Protein AF-A0A2W1N1J5-F1 (afdb_monomer_lite)

Radius of gyration: 17.48 Å; chains: 1; bounding box: 49×26×47 Å

Structure (mmCIF, N/CA/C/O backbone):
data_AF-A0A2W1N1J5-F1
#
_entry.id   AF-A0A2W1N1J5-F1
#
loop_
_atom_site.group_PDB
_atom_site.id
_atom_site.type_symbol
_atom_site.label_atom_id
_atom_site.label_alt_id
_atom_site.label_comp_id
_atom_site.label_asym_id
_atom_site.label_entity_id
_atom_site.label_seq_id
_atom_site.pdbx_PDB_ins_code
_atom_site.Cartn_x
_atom_site.Cartn_y
_atom_site.Cartn_z
_atom_site.occupancy
_atom_site.B_iso_or_equiv
_atom_site.auth_seq_id
_atom_site.auth_comp_id
_atom_site.auth_asym_id
_atom_site.auth_atom_id
_atom_site.pdbx_PDB_model_num
ATOM 1 N N . LEU A 1 1 ? 28.372 9.126 -12.552 1.00 42.91 1 LEU A N 1
ATOM 2 C CA . LEU A 1 1 ? 27.057 9.795 -12.447 1.00 42.91 1 LEU A CA 1
ATOM 3 C C . LEU A 1 1 ? 25.993 8.897 -13.063 1.00 42.91 1 LEU A C 1
ATOM 5 O O . LEU A 1 1 ? 25.329 9.264 -14.012 1.00 42.91 1 LEU A O 1
ATOM 9 N N . TYR A 1 2 ? 25.871 7.687 -12.534 1.00 55.41 2 TYR A N 1
ATOM 10 C CA . TYR A 1 2 ? 24.599 6.982 -12.605 1.00 55.41 2 TYR A CA 1
ATOM 11 C C . TYR A 1 2 ? 23.771 7.528 -11.424 1.00 55.41 2 TYR A C 1
ATOM 13 O O . TYR A 1 2 ? 24.348 8.119 -10.500 1.00 55.41 2 TYR A O 1
ATOM 21 N N . ASN A 1 3 ? 22.491 7.186 -11.339 1.00 63.94 3 ASN A N 1
ATOM 22 C CA . ASN A 1 3 ? 21.947 6.718 -10.057 1.00 63.94 3 ASN A CA 1
ATOM 23 C C . ASN A 1 3 ? 21.120 7.648 -9.143 1.00 63.94 3 ASN A C 1
ATOM 25 O O . ASN A 1 3 ? 20.793 7.184 -8.058 1.00 63.94 3 ASN A O 1
ATOM 29 N N . GLU A 1 4 ? 20.727 8.880 -9.487 1.00 72.38 4 GLU A N 1
ATOM 30 C CA . GLU A 1 4 ? 19.762 9.634 -8.637 1.00 72.38 4 GLU A CA 1
ATOM 31 C C . GLU A 1 4 ? 18.465 9.986 -9.370 1.00 72.38 4 GLU A C 1
ATOM 33 O O . GLU A 1 4 ? 17.373 9.827 -8.828 1.00 72.38 4 GLU A O 1
ATOM 38 N N . GLU A 1 5 ? 18.539 10.405 -10.632 1.00 77.94 5 GLU A N 1
ATOM 39 C CA . GLU A 1 5 ? 17.344 10.594 -11.464 1.00 77.94 5 GLU A CA 1
ATOM 40 C C . GLU A 1 5 ? 16.701 9.269 -11.865 1.00 77.9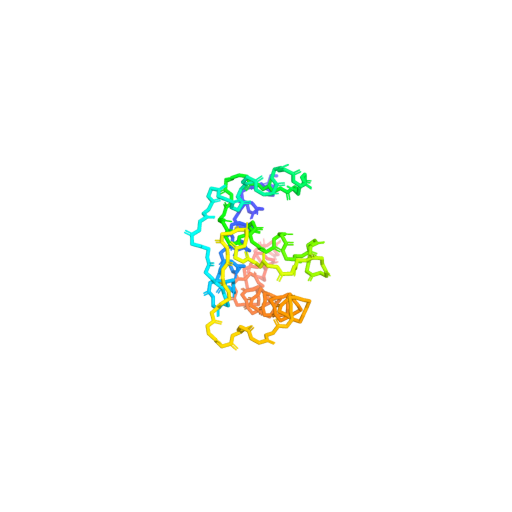4 5 GLU A C 1
ATOM 42 O O . GLU A 1 5 ? 15.487 9.118 -11.735 1.00 77.94 5 GLU A O 1
ATOM 47 N N . GLU A 1 6 ? 17.508 8.282 -12.252 1.00 77.44 6 GLU A N 1
ATOM 48 C CA . GLU A 1 6 ? 17.040 6.930 -12.575 1.00 77.44 6 GLU A CA 1
ATOM 49 C C . GLU A 1 6 ? 16.441 6.248 -11.349 1.00 77.44 6 GLU A C 1
ATOM 51 O O . GLU A 1 6 ? 15.341 5.701 -11.428 1.00 77.44 6 GLU A O 1
ATOM 56 N N . LYS A 1 7 ? 17.095 6.367 -10.182 1.00 81.62 7 LYS A N 1
ATOM 57 C CA . LYS A 1 7 ? 16.513 5.916 -8.914 1.00 81.62 7 LYS A CA 1
ATOM 58 C C . LYS A 1 7 ? 15.163 6.580 -8.691 1.00 81.62 7 LYS A C 1
ATOM 60 O O . LYS A 1 7 ? 14.177 5.875 -8.510 1.00 81.62 7 LYS A O 1
ATOM 65 N N . ARG A 1 8 ? 15.079 7.915 -8.738 1.00 85.31 8 ARG A N 1
ATOM 66 C CA . ARG A 1 8 ? 13.808 8.641 -8.551 1.00 85.31 8 ARG A CA 1
ATOM 67 C C . ARG A 1 8 ? 12.736 8.215 -9.557 1.00 85.31 8 ARG A C 1
ATOM 69 O O . ARG A 1 8 ? 11.563 8.146 -9.198 1.00 85.31 8 ARG A O 1
ATOM 76 N N . ALA A 1 9 ? 13.105 7.914 -10.800 1.00 87.19 9 ALA A N 1
ATOM 77 C CA . ALA A 1 9 ? 12.182 7.394 -11.804 1.00 87.19 9 ALA A CA 1
ATOM 78 C C . ALA A 1 9 ? 11.664 5.992 -11.439 1.00 87.19 9 ALA A C 1
ATOM 80 O O . ALA A 1 9 ? 10.459 5.751 -11.523 1.00 87.19 9 ALA A O 1
ATOM 81 N N . VAL A 1 10 ? 12.542 5.098 -10.974 1.00 87.50 10 VAL A N 1
ATOM 82 C CA . VAL A 1 10 ? 12.164 3.766 -10.478 1.00 87.50 10 VAL A CA 1
ATOM 83 C C . VAL A 1 10 ? 11.252 3.879 -9.255 1.00 87.50 10 VAL A C 1
ATOM 85 O O . VAL A 1 10 ? 10.194 3.257 -9.240 1.00 87.50 10 VAL A O 1
ATOM 88 N N . TRP A 1 11 ? 11.597 4.722 -8.278 1.00 89.12 11 TRP A N 1
ATOM 89 C CA . TRP A 1 11 ? 10.778 4.961 -7.084 1.00 89.12 11 TRP A CA 1
ATOM 90 C C . TRP A 1 11 ? 9.371 5.450 -7.436 1.00 89.12 11 TRP A C 1
ATOM 92 O O . TRP A 1 11 ? 8.397 4.851 -6.988 1.00 89.12 11 TRP A O 1
ATOM 102 N N . ARG A 1 12 ? 9.248 6.470 -8.299 1.00 90.69 12 ARG A N 1
ATOM 103 C CA . ARG A 1 12 ? 7.938 6.973 -8.754 1.00 90.69 12 ARG A CA 1
ATOM 104 C C . ARG A 1 12 ? 7.116 5.899 -9.459 1.00 90.69 12 ARG A C 1
ATOM 106 O O . ARG A 1 12 ? 5.908 5.813 -9.284 1.00 90.69 12 ARG A O 1
ATOM 113 N N . ARG A 1 13 ? 7.770 5.061 -10.260 1.00 92.00 13 ARG A N 1
ATOM 114 C CA . ARG A 1 13 ? 7.117 3.963 -10.973 1.00 92.00 13 ARG A CA 1
ATOM 115 C C . ARG A 1 13 ? 6.607 2.881 -10.023 1.00 92.00 13 ARG A C 1
ATOM 117 O O . ARG A 1 13 ? 5.497 2.400 -10.219 1.00 92.00 13 ARG A O 1
ATOM 124 N N . LEU A 1 14 ? 7.387 2.514 -9.008 1.00 93.31 14 LEU A N 1
ATOM 125 C CA . LEU A 1 14 ? 6.946 1.582 -7.968 1.00 93.31 14 LEU A CA 1
ATOM 126 C C . LEU A 1 14 ? 5.775 2.157 -7.168 1.00 93.31 14 LEU A C 1
ATOM 128 O O . LEU A 1 14 ? 4.820 1.441 -6.897 1.00 93.31 14 LEU A O 1
ATOM 132 N N . GLU A 1 15 ? 5.812 3.450 -6.854 1.00 95.12 15 GLU A N 1
ATOM 133 C CA . GLU A 1 15 ? 4.687 4.132 -6.217 1.00 95.12 15 GLU A CA 1
ATOM 134 C C . GLU A 1 15 ? 3.413 4.046 -7.066 1.00 95.12 15 GLU A C 1
ATOM 136 O O . GLU A 1 15 ? 2.385 3.613 -6.558 1.00 95.12 15 GLU A O 1
ATOM 141 N N . ILE A 1 16 ? 3.478 4.356 -8.366 1.00 95.69 16 ILE A N 1
ATOM 142 C CA . ILE A 1 16 ? 2.317 4.255 -9.270 1.00 95.69 16 ILE A CA 1
ATOM 143 C C . ILE A 1 16 ? 1.740 2.832 -9.286 1.00 95.69 16 ILE A C 1
ATOM 145 O O . ILE A 1 16 ? 0.524 2.663 -9.209 1.00 95.69 16 ILE A O 1
ATOM 149 N N . LEU A 1 17 ? 2.599 1.811 -9.361 1.00 96.25 17 LEU A N 1
ATOM 150 C CA . LEU A 1 17 ? 2.160 0.413 -9.347 1.00 96.25 17 LEU A CA 1
ATOM 151 C C . LEU A 1 17 ? 1.489 0.040 -8.021 1.00 96.25 17 LEU A C 1
ATOM 153 O O . LEU A 1 17 ? 0.449 -0.613 -8.028 1.00 96.25 17 LEU A O 1
ATOM 157 N N . LEU A 1 18 ? 2.049 0.468 -6.888 1.00 97.00 18 LEU A N 1
ATOM 158 C CA . LEU A 1 18 ? 1.448 0.209 -5.582 1.00 97.00 18 LEU A CA 1
ATOM 159 C C . LEU A 1 18 ? 0.090 0.904 -5.459 1.00 97.00 18 LEU A C 1
ATOM 161 O O . LEU A 1 18 ? -0.878 0.277 -5.037 1.00 97.00 18 LEU A O 1
ATOM 165 N N . VAL A 1 19 ? -0.001 2.171 -5.872 1.00 97.56 19 VAL A N 1
ATOM 166 C CA . VAL A 1 19 ? -1.262 2.924 -5.889 1.00 97.56 19 VAL A CA 1
ATOM 167 C C . VAL A 1 19 ? -2.310 2.190 -6.721 1.00 97.56 19 VAL A C 1
ATOM 169 O O . VAL A 1 19 ? -3.428 2.028 -6.248 1.00 97.56 19 VAL A O 1
ATOM 172 N N . GLN A 1 20 ? -1.948 1.677 -7.900 1.00 97.31 20 GLN A N 1
ATOM 173 C CA . GLN A 1 20 ? -2.856 0.906 -8.754 1.00 97.31 20 GLN A CA 1
ATOM 174 C C . GLN A 1 20 ? -3.405 -0.352 -8.059 1.00 97.31 20 GLN A C 1
ATOM 176 O O . GLN A 1 20 ? -4.594 -0.643 -8.165 1.00 97.31 20 GLN A O 1
ATOM 181 N N . VAL A 1 21 ? -2.562 -1.103 -7.345 1.00 97.69 21 VAL A N 1
ATOM 182 C CA . VAL A 1 21 ? -3.010 -2.293 -6.597 1.00 97.69 21 VAL A CA 1
ATOM 183 C C . VAL A 1 21 ? -3.931 -1.899 -5.446 1.00 97.69 21 VAL A C 1
ATOM 185 O O . VAL A 1 21 ? -4.934 -2.561 -5.185 1.00 97.69 21 VAL A O 1
ATOM 188 N N . MET A 1 22 ? -3.592 -0.820 -4.744 1.00 97.88 22 MET A N 1
ATOM 189 C CA . MET A 1 22 ? -4.331 -0.362 -3.573 1.00 97.88 22 MET A CA 1
ATOM 190 C C . MET A 1 22 ? -5.712 0.188 -3.940 1.00 97.88 22 MET A C 1
ATOM 192 O O . MET A 1 22 ? -6.693 -0.174 -3.291 1.00 97.88 22 MET A O 1
ATOM 196 N N . THR A 1 23 ? -5.813 0.996 -4.999 1.00 97.50 23 THR A N 1
ATOM 197 C CA . THR A 1 23 ? -7.091 1.555 -5.479 1.00 97.50 23 THR A CA 1
ATOM 198 C C . THR A 1 23 ? -8.053 0.477 -5.968 1.00 97.50 23 THR A C 1
ATOM 200 O O . THR A 1 23 ? -9.263 0.656 -5.890 1.00 97.50 23 THR A O 1
ATOM 203 N N . ALA A 1 24 ? -7.540 -0.668 -6.425 1.00 96.88 24 ALA A N 1
ATOM 204 C CA . ALA A 1 24 ? -8.354 -1.815 -6.818 1.00 96.88 24 ALA A CA 1
ATOM 205 C C . ALA A 1 24 ? -8.919 -2.615 -5.628 1.00 96.88 24 ALA A C 1
ATOM 207 O O . ALA A 1 24 ? -9.677 -3.559 -5.845 1.00 96.88 24 ALA A O 1
ATOM 208 N N . LYS A 1 25 ? -8.541 -2.291 -4.381 1.00 96.56 25 LYS A N 1
ATOM 209 C CA . LYS A 1 25 ? -8.918 -3.067 -3.182 1.00 96.56 25 LYS A CA 1
ATOM 210 C C . LYS A 1 25 ? -9.576 -2.250 -2.085 1.00 96.56 25 LYS A C 1
ATOM 212 O O . LYS A 1 25 ? -10.387 -2.776 -1.319 1.00 96.56 25 LYS A O 1
ATOM 217 N N . LEU A 1 26 ? -9.208 -0.982 -1.974 1.00 96.81 26 LEU A N 1
ATOM 218 C CA . LEU A 1 26 ? -9.706 -0.098 -0.938 1.00 96.81 26 LEU A CA 1
ATOM 219 C C . LEU A 1 26 ? -9.847 1.333 -1.436 1.00 96.81 26 LEU A C 1
ATOM 221 O O . LEU A 1 26 ? -9.291 1.724 -2.459 1.00 96.81 26 LEU A O 1
ATOM 225 N N . GLU A 1 27 ? -10.573 2.112 -0.653 1.00 97.50 27 GLU A N 1
ATOM 226 C CA . GLU A 1 27 ? -10.770 3.537 -0.833 1.00 97.50 27 GLU A CA 1
ATOM 227 C C . GLU A 1 27 ? -10.223 4.272 0.392 1.00 97.50 27 GLU A C 1
ATOM 229 O O . GLU A 1 27 ? -10.487 3.887 1.538 1.00 97.50 27 GLU A O 1
ATOM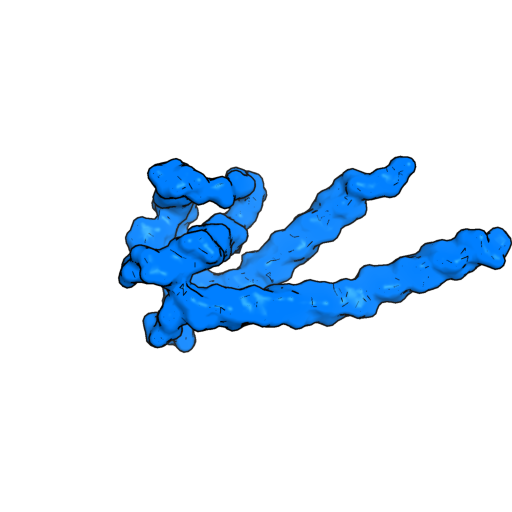 234 N N . VAL A 1 28 ? -9.458 5.336 0.150 1.00 97.81 28 VAL A N 1
ATOM 235 C CA . VAL A 1 28 ? -9.096 6.313 1.181 1.00 97.81 28 VAL A CA 1
ATOM 236 C C . VAL A 1 28 ? -10.099 7.456 1.075 1.00 97.81 28 VAL A C 1
ATOM 238 O O . VAL A 1 28 ? -10.044 8.231 0.126 1.00 97.81 28 VAL A O 1
ATOM 241 N N . PHE A 1 29 ? -11.035 7.531 2.019 1.00 97.62 29 PHE A N 1
ATOM 242 C CA . PHE A 1 29 ? -12.108 8.534 2.012 1.00 97.62 29 PHE A CA 1
ATOM 243 C C . PHE A 1 29 ? -11.813 9.733 2.926 1.00 97.62 29 PHE A C 1
ATOM 245 O O . PHE A 1 29 ? -12.498 10.749 2.844 1.00 97.62 29 PHE A O 1
ATOM 252 N N . ASP A 1 30 ? -10.820 9.615 3.814 1.00 97.75 30 ASP A N 1
ATOM 253 C CA . ASP A 1 30 ? -10.393 10.680 4.725 1.00 97.75 30 ASP A CA 1
ATOM 254 C C . ASP A 1 30 ? -8.867 10.620 4.923 1.00 97.75 30 ASP A C 1
ATOM 256 O O . ASP A 1 30 ? -8.336 9.893 5.769 1.00 97.75 30 ASP A O 1
ATOM 260 N N . GLU A 1 31 ? -8.155 11.361 4.073 1.00 96.88 31 GLU A N 1
ATOM 261 C CA . GLU A 1 31 ? -6.689 11.399 4.028 1.00 96.88 31 GLU A CA 1
ATOM 262 C C . GLU A 1 31 ? -6.084 12.071 5.268 1.00 96.88 31 GLU A C 1
ATOM 264 O O . GLU A 1 31 ? -5.057 11.618 5.782 1.00 96.88 31 GLU A O 1
ATOM 269 N N . ASP A 1 32 ? -6.740 13.113 5.786 1.00 96.44 32 ASP A N 1
ATOM 270 C CA . ASP A 1 32 ? -6.298 13.839 6.977 1.00 96.44 32 ASP A CA 1
ATOM 271 C C . ASP A 1 32 ? -6.366 12.941 8.213 1.00 96.44 32 ASP A C 1
ATOM 273 O O . ASP A 1 32 ? -5.429 12.891 9.019 1.00 96.44 32 ASP A O 1
ATOM 277 N N . ARG A 1 33 ? -7.443 12.158 8.344 1.00 96.75 33 ARG A N 1
ATOM 278 C CA . ARG A 1 33 ? -7.575 11.163 9.409 1.00 96.75 33 ARG A CA 1
ATOM 279 C C . ARG A 1 33 ? -6.531 10.066 9.296 1.00 96.75 33 ARG A C 1
ATOM 281 O O . ARG A 1 33 ? -5.954 9.684 10.318 1.00 96.75 33 ARG A O 1
ATOM 288 N N . LEU A 1 34 ? -6.269 9.572 8.088 1.00 96.81 34 LEU A N 1
ATOM 289 C CA . LEU A 1 34 ? -5.228 8.574 7.857 1.00 96.81 34 LEU A CA 1
ATOM 290 C C . LEU A 1 34 ? -3.861 9.106 8.298 1.00 96.81 34 LEU A C 1
ATOM 292 O O . LEU A 1 34 ? -3.171 8.459 9.090 1.00 96.81 34 LEU A O 1
ATOM 296 N N . ARG A 1 35 ? -3.501 10.309 7.844 1.00 95.69 35 ARG A N 1
ATOM 297 C CA . ARG A 1 35 ? -2.249 10.978 8.204 1.00 95.69 35 ARG A CA 1
ATOM 298 C C . ARG A 1 35 ? -2.124 11.173 9.711 1.00 95.69 35 ARG A C 1
ATOM 300 O O . ARG A 1 35 ? -1.126 10.760 10.300 1.00 95.69 35 ARG A O 1
ATOM 307 N N . MET A 1 36 ? -3.157 11.717 10.349 1.00 95.00 36 MET A N 1
ATOM 308 C CA . MET A 1 36 ? -3.180 11.931 11.795 1.00 95.00 36 MET A CA 1
ATOM 309 C C . MET A 1 36 ? -2.971 10.617 12.561 1.00 95.00 36 MET A C 1
ATOM 311 O O . MET A 1 36 ? -2.205 10.571 13.522 1.00 95.00 36 MET A O 1
ATOM 315 N N . GLN A 1 37 ? -3.618 9.527 12.136 1.00 93.31 37 GLN A N 1
ATOM 316 C CA . GLN A 1 37 ? -3.442 8.219 12.770 1.00 93.31 37 GLN A CA 1
ATOM 317 C C . GLN A 1 37 ? -2.022 7.666 12.603 1.00 93.31 37 GLN A C 1
ATOM 319 O O . GLN A 1 37 ? -1.498 7.040 13.528 1.00 93.31 37 GLN A O 1
ATOM 324 N N . LEU A 1 38 ? -1.393 7.883 11.447 1.00 93.25 38 LEU A N 1
ATOM 325 C CA . LEU A 1 38 ? -0.010 7.469 11.202 1.00 93.25 38 LEU A CA 1
ATOM 326 C C . LEU A 1 38 ? 0.965 8.231 12.099 1.00 93.25 38 LEU A C 1
ATOM 328 O O . LEU A 1 38 ? 1.819 7.607 12.731 1.00 93.25 38 LEU A O 1
ATOM 332 N N . GLU A 1 39 ? 0.788 9.546 12.222 1.00 93.69 39 GLU A N 1
ATOM 333 C CA . GLU A 1 39 ? 1.585 10.407 13.100 1.00 93.69 39 GLU A CA 1
ATOM 334 C C . GLU A 1 39 ? 1.422 10.010 14.576 1.00 93.69 39 GLU A C 1
ATOM 336 O O . GLU A 1 39 ? 2.414 9.751 15.261 1.00 93.69 39 GLU A O 1
ATOM 341 N N . GLN A 1 40 ? 0.180 9.857 15.052 1.00 91.50 40 GLN A N 1
ATOM 342 C CA . GLN A 1 40 ? -0.126 9.445 16.431 1.00 91.50 40 GLN A CA 1
ATOM 343 C C . GLN A 1 40 ? 0.495 8.094 16.798 1.00 91.50 40 GLN A C 1
ATOM 345 O O . GLN A 1 40 ? 0.924 7.883 17.932 1.00 91.50 40 GLN A O 1
ATOM 350 N N . ARG A 1 41 ? 0.548 7.165 15.840 1.00 88.69 41 ARG A N 1
ATOM 351 C CA . ARG A 1 41 ? 1.094 5.814 16.031 1.00 88.69 41 ARG A CA 1
ATOM 352 C C . ARG A 1 41 ? 2.578 5.714 15.692 1.00 88.69 41 ARG A C 1
ATOM 354 O O . ARG A 1 41 ? 3.116 4.608 15.707 1.00 88.69 41 ARG A O 1
ATOM 361 N N . GLN A 1 42 ? 3.226 6.836 15.371 1.00 89.44 42 GLN A N 1
ATOM 362 C CA . GLN A 1 42 ? 4.628 6.907 14.951 1.00 89.44 42 GLN A CA 1
ATOM 363 C C . GLN A 1 42 ? 4.957 5.937 13.804 1.00 89.44 42 GLN A C 1
ATOM 365 O O . GLN A 1 42 ? 6.061 5.389 13.701 1.00 89.44 42 GLN A O 1
ATOM 370 N N . VAL A 1 43 ? 3.985 5.708 12.919 1.00 88.75 43 VAL A N 1
ATOM 371 C CA . VAL A 1 43 ? 4.208 4.950 11.695 1.00 88.75 43 VAL A CA 1
ATOM 372 C C . VAL A 1 43 ? 5.002 5.842 10.755 1.00 88.75 43 VAL A C 1
ATOM 374 O O . VAL A 1 43 ? 4.565 6.929 10.401 1.00 88.75 43 VAL A O 1
ATOM 377 N N . ARG A 1 44 ? 6.193 5.391 10.356 1.00 89.62 44 ARG A N 1
ATOM 378 C CA . ARG A 1 44 ? 7.003 6.112 9.367 1.00 89.62 44 ARG A CA 1
ATOM 379 C C . ARG A 1 44 ? 6.278 6.118 8.031 1.00 89.62 44 ARG A C 1
ATOM 381 O O . ARG A 1 44 ? 6.021 5.022 7.545 1.00 89.62 44 ARG A O 1
ATOM 388 N N . PHE A 1 45 ? 6.073 7.304 7.462 1.00 91.69 45 PHE A N 1
ATOM 389 C CA . PHE A 1 45 ? 5.546 7.538 6.119 1.00 91.69 45 PHE A CA 1
ATOM 390 C C . PHE A 1 45 ? 6.277 8.698 5.435 1.00 91.69 45 PHE A C 1
ATOM 392 O O . PHE A 1 45 ? 7.030 9.426 6.084 1.00 91.69 45 PHE A O 1
ATOM 399 N N . VAL A 1 46 ? 6.086 8.835 4.121 1.00 91.94 46 VAL A N 1
ATOM 400 C CA . VAL A 1 46 ? 6.639 9.934 3.318 1.00 91.94 46 VAL A CA 1
ATOM 401 C C . VAL A 1 46 ? 5.481 10.876 2.960 1.00 91.94 46 VAL A C 1
ATOM 403 O O . VAL A 1 46 ? 4.591 10.444 2.225 1.00 91.94 46 VAL A O 1
ATOM 406 N N . PRO A 1 47 ? 5.439 12.115 3.485 1.00 90.56 47 PRO A N 1
ATOM 407 C CA . PRO A 1 47 ? 4.304 13.029 3.305 1.00 90.56 47 PRO A CA 1
ATOM 408 C C . PRO A 1 47 ? 3.998 13.425 1.858 1.00 90.56 47 PRO A C 1
ATOM 410 O O . PRO A 1 47 ? 2.903 13.896 1.580 1.00 90.56 47 PRO A O 1
ATOM 413 N N . GLU A 1 48 ? 4.951 13.269 0.945 1.00 92.19 48 GLU A N 1
ATOM 414 C CA . GLU A 1 48 ? 4.784 13.579 -0.475 1.00 92.19 48 GLU A CA 1
ATOM 415 C C . GLU A 1 48 ? 4.224 12.397 -1.283 1.00 92.19 48 GLU A C 1
ATOM 417 O O . GLU A 1 48 ? 3.883 12.568 -2.452 1.00 92.19 48 GLU A O 1
ATOM 422 N N . GLN A 1 49 ? 4.151 11.200 -0.686 1.00 93.62 49 GLN A N 1
ATOM 423 C CA . GLN A 1 49 ? 3.590 10.017 -1.341 1.00 93.62 49 GLN A CA 1
ATOM 424 C C . GLN A 1 49 ? 2.065 10.026 -1.337 1.00 93.62 49 GLN A C 1
ATOM 426 O O . GLN A 1 49 ? 1.422 10.666 -0.510 1.00 93.62 49 GLN A O 1
ATOM 431 N N . SER A 1 50 ? 1.488 9.230 -2.231 1.00 96.44 50 SER A N 1
ATOM 432 C CA . SER A 1 50 ? 0.049 9.004 -2.281 1.00 96.44 50 SER A CA 1
ATOM 433 C C . SER A 1 50 ? -0.527 8.496 -0.940 1.00 96.44 50 SER A C 1
ATOM 435 O O . SER A 1 50 ? 0.074 7.618 -0.308 1.00 96.44 50 SER A O 1
ATOM 437 N N . PRO A 1 51 ? -1.750 8.913 -0.557 1.00 97.12 51 PRO A N 1
ATOM 438 C CA . PRO A 1 51 ? -2.481 8.350 0.583 1.00 97.12 51 PRO A CA 1
ATOM 439 C C . PRO A 1 51 ? -2.651 6.828 0.518 1.00 97.12 51 PRO A C 1
ATOM 441 O O . PRO A 1 51 ? -2.694 6.154 1.545 1.00 97.12 51 PRO A O 1
ATOM 444 N N . TYR A 1 52 ? -2.675 6.247 -0.683 1.00 97.75 52 TYR A N 1
ATOM 445 C CA . TYR A 1 52 ? -2.715 4.795 -0.863 1.00 97.75 52 TYR A CA 1
ATOM 446 C C . TYR A 1 52 ? -1.410 4.114 -0.422 1.00 97.75 52 TYR A C 1
ATOM 448 O O . TYR A 1 52 ? -1.447 3.024 0.153 1.00 97.75 52 TYR A O 1
ATOM 456 N N . CYS A 1 53 ? -0.256 4.768 -0.595 1.00 96.75 53 CYS A N 1
ATOM 457 C CA . CYS A 1 53 ? 1.016 4.300 -0.038 1.00 96.75 53 CYS A CA 1
ATOM 458 C C . CYS A 1 53 ? 0.986 4.341 1.494 1.00 96.75 53 CYS A C 1
ATOM 460 O O . CYS A 1 53 ? 1.477 3.426 2.157 1.00 96.75 53 CYS A O 1
ATOM 462 N N . TRP A 1 54 ? 0.374 5.376 2.068 1.00 97.12 54 TRP A N 1
ATOM 463 C CA . TRP A 1 54 ? 0.202 5.506 3.513 1.00 97.12 54 TRP A CA 1
ATOM 464 C C . TRP A 1 54 ? -0.730 4.426 4.078 1.00 97.12 54 TRP A C 1
ATOM 466 O O . TRP A 1 54 ? -0.402 3.780 5.077 1.00 97.12 54 TRP A O 1
ATOM 476 N N . ALA A 1 55 ? -1.854 4.164 3.404 1.00 96.88 55 ALA A N 1
ATOM 477 C CA . ALA A 1 55 ? -2.792 3.100 3.756 1.00 96.88 55 ALA A CA 1
ATOM 478 C C . ALA A 1 55 ? -2.117 1.722 3.700 1.00 96.88 55 ALA A C 1
ATOM 480 O O . ALA A 1 55 ? -2.295 0.898 4.600 1.00 96.88 55 ALA A O 1
ATOM 481 N N . TYR A 1 56 ? -1.269 1.486 2.695 1.00 96.44 56 TYR A N 1
ATOM 482 C CA . TYR A 1 56 ? -0.468 0.269 2.626 1.00 96.44 56 TYR A CA 1
ATO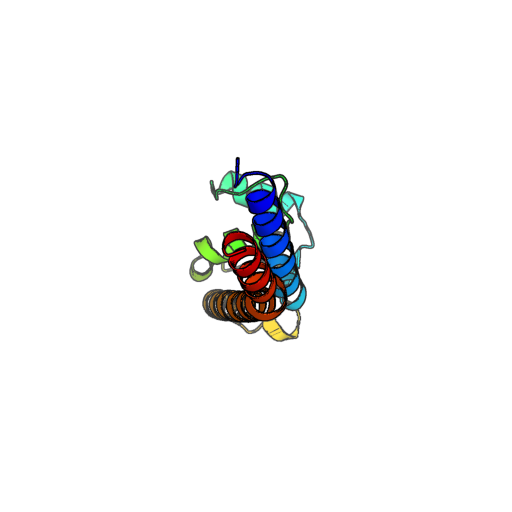M 483 C C . TYR A 1 56 ? 0.492 0.152 3.817 1.00 96.44 56 TYR A C 1
ATOM 485 O O . TYR A 1 56 ? 0.537 -0.892 4.463 1.00 96.44 56 TYR A O 1
ATOM 493 N N . GLN A 1 57 ? 1.221 1.213 4.175 1.00 94.06 57 GLN A N 1
ATOM 494 C CA . GLN A 1 57 ? 2.136 1.187 5.325 1.00 94.06 57 GLN A CA 1
ATOM 495 C C . GLN A 1 57 ? 1.415 0.919 6.651 1.00 94.06 57 GLN A C 1
ATOM 497 O O . GLN A 1 57 ? 1.937 0.185 7.500 1.00 94.06 57 GLN A O 1
ATOM 502 N N . LEU A 1 58 ? 0.209 1.469 6.813 1.00 94.12 58 LEU A N 1
ATOM 503 C CA . LEU A 1 58 ? -0.667 1.171 7.939 1.00 94.12 58 LEU A CA 1
ATOM 504 C C . LEU A 1 58 ? -0.986 -0.332 8.003 1.00 94.12 58 LEU A C 1
ATOM 506 O O . LEU A 1 58 ? -0.779 -0.962 9.041 1.00 94.12 58 LEU A O 1
ATOM 510 N N . ILE A 1 59 ? -1.439 -0.922 6.895 1.00 93.56 59 ILE A N 1
ATOM 511 C CA . ILE A 1 59 ? -1.800 -2.347 6.807 1.00 93.56 59 ILE A CA 1
ATOM 512 C C . ILE A 1 59 ? -0.563 -3.244 6.998 1.00 93.56 59 ILE A C 1
ATOM 514 O O . ILE A 1 59 ? -0.596 -4.216 7.762 1.00 93.56 59 ILE A O 1
ATOM 518 N N . ALA A 1 60 ? 0.565 -2.897 6.381 1.00 91.62 60 ALA A N 1
ATOM 519 C CA . ALA A 1 60 ? 1.815 -3.647 6.461 1.00 91.62 60 ALA A CA 1
ATOM 520 C C . ALA A 1 60 ? 2.357 -3.741 7.898 1.00 91.62 60 ALA A C 1
ATOM 522 O O . ALA A 1 60 ? 2.941 -4.756 8.279 1.00 91.62 60 ALA A O 1
ATOM 523 N N . ARG A 1 61 ? 2.143 -2.716 8.728 1.00 89.19 61 ARG A N 1
ATOM 524 C CA . ARG A 1 61 ? 2.606 -2.708 10.127 1.00 89.19 61 ARG A CA 1
ATOM 525 C C . ARG A 1 61 ? 1.540 -3.140 11.128 1.00 89.19 61 ARG A C 1
ATOM 527 O O . ARG A 1 61 ? 1.875 -3.690 12.173 1.00 89.19 61 ARG A O 1
ATOM 534 N N . GLY A 1 62 ? 0.274 -2.870 10.828 1.00 87.88 62 GLY A N 1
ATOM 535 C CA . GLY A 1 62 ? -0.830 -2.964 11.778 1.00 87.88 62 GLY A CA 1
ATOM 536 C C . GLY A 1 62 ? -1.886 -4.017 11.458 1.00 87.88 62 GLY A C 1
ATOM 537 O O . GLY A 1 62 ? -2.807 -4.160 12.252 1.00 87.88 62 GLY A O 1
ATOM 538 N N . SER A 1 63 ? -1.780 -4.769 10.357 1.00 87.38 63 SER A N 1
ATOM 539 C CA . SER A 1 63 ? -2.829 -5.703 9.887 1.00 87.38 63 SER A CA 1
ATOM 540 C C . SER A 1 63 ? -3.385 -6.657 10.950 1.00 87.38 63 SER A C 1
ATOM 542 O O . SER A 1 63 ? -4.560 -6.990 10.899 1.00 87.38 63 SER A O 1
ATOM 544 N N . ARG A 1 64 ? -2.583 -7.080 11.936 1.00 88.06 64 ARG A N 1
ATOM 545 C CA . ARG A 1 64 ? -3.040 -7.965 13.028 1.00 88.06 64 ARG A CA 1
ATOM 546 C C . ARG A 1 64 ? -3.732 -7.244 14.192 1.00 88.06 64 ARG A C 1
ATOM 548 O O . ARG A 1 64 ? -4.368 -7.896 15.006 1.00 88.06 64 ARG A O 1
ATOM 555 N N . MET A 1 65 ? -3.555 -5.929 14.309 1.00 87.19 65 MET A N 1
ATOM 556 C CA . MET A 1 65 ? -4.041 -5.111 15.432 1.00 87.19 65 MET A CA 1
ATOM 557 C C . MET A 1 65 ? -5.173 -4.155 15.032 1.00 87.19 65 MET A C 1
ATOM 559 O O . MET A 1 65 ? -5.806 -3.549 15.895 1.00 87.19 65 MET A O 1
ATOM 563 N N . ILE A 1 66 ? -5.407 -3.970 13.732 1.00 88.56 66 ILE A N 1
ATOM 564 C CA . ILE A 1 66 ? -6.445 -3.080 13.214 1.00 88.56 66 ILE A CA 1
ATOM 565 C C . ILE A 1 66 ? -7.764 -3.849 13.152 1.00 88.56 66 ILE A C 1
ATOM 567 O O . ILE A 1 66 ? -7.959 -4.699 12.291 1.00 88.56 66 ILE A O 1
ATOM 571 N N . ASN A 1 67 ? -8.688 -3.500 14.046 1.00 82.62 67 ASN A N 1
ATOM 572 C CA . ASN A 1 67 ? -10.043 -4.063 14.064 1.00 82.62 67 ASN A CA 1
ATOM 573 C C . ASN A 1 67 ? -11.057 -3.205 13.292 1.00 82.62 67 ASN A C 1
ATOM 575 O O . ASN A 1 67 ? -12.137 -3.673 12.950 1.00 82.62 67 ASN A O 1
ATOM 579 N N . ARG A 1 68 ? -10.734 -1.927 13.064 1.00 89.12 68 ARG A N 1
ATOM 580 C CA . ARG A 1 68 ? -11.620 -0.930 12.453 1.00 89.12 68 ARG A CA 1
ATOM 581 C C . ARG A 1 68 ? -10.841 -0.078 11.469 1.00 89.12 68 ARG A C 1
ATOM 583 O O . ARG A 1 68 ? -10.219 0.900 11.870 1.00 89.12 68 ARG A O 1
ATOM 590 N N . LEU A 1 69 ? -10.823 -0.485 10.201 1.00 92.31 69 LEU A N 1
ATOM 591 C CA . LEU A 1 69 ? -10.092 0.231 9.152 1.00 92.31 69 LEU A CA 1
ATOM 592 C C . LEU A 1 69 ? -10.712 1.614 8.869 1.00 92.31 69 LEU A C 1
ATOM 594 O O . LEU A 1 69 ? -9.992 2.588 8.669 1.00 92.31 69 LEU A O 1
ATOM 598 N N . ASP A 1 70 ? -12.035 1.722 9.003 1.00 93.69 70 ASP A N 1
ATOM 599 C CA . ASP A 1 70 ? -12.811 2.963 8.903 1.00 93.69 70 ASP A CA 1
ATOM 600 C C . ASP A 1 70 ? -12.350 4.032 9.905 1.00 93.69 70 ASP A C 1
ATOM 602 O O . ASP A 1 70 ? -12.391 5.230 9.620 1.00 93.69 70 ASP A O 1
ATOM 606 N N . ALA A 1 71 ? -11.836 3.610 11.067 1.00 93.50 71 ALA A N 1
ATOM 607 C CA . ALA A 1 71 ? -11.289 4.514 12.074 1.00 93.50 71 ALA A CA 1
ATOM 608 C C . ALA A 1 71 ? -10.021 5.258 11.611 1.00 93.50 71 ALA A C 1
ATOM 610 O O . ALA A 1 71 ? -9.607 6.219 12.265 1.00 93.50 71 ALA A O 1
ATOM 611 N N . TYR A 1 72 ? -9.437 4.833 10.491 1.00 94.69 72 TYR A N 1
ATOM 612 C CA . TYR A 1 72 ? -8.265 5.423 9.854 1.00 94.69 72 TYR A CA 1
ATOM 613 C C . TYR A 1 72 ? -8.602 6.181 8.568 1.00 94.69 72 TYR A C 1
ATOM 615 O O . TYR A 1 72 ? -7.681 6.591 7.880 1.00 94.69 72 TYR A O 1
ATOM 623 N N . GLY A 1 73 ? -9.883 6.361 8.225 1.00 96.50 73 GLY A N 1
ATOM 624 C CA . GLY A 1 73 ? -10.261 7.034 6.975 1.00 96.50 73 GLY A CA 1
ATOM 625 C C . GLY A 1 73 ? -10.141 6.148 5.733 1.00 96.50 73 GLY A C 1
ATOM 626 O O . GLY A 1 73 ? -10.043 6.652 4.616 1.00 96.50 73 GLY A O 1
ATOM 627 N N . VAL A 1 74 ? -10.119 4.825 5.926 1.00 97.19 74 VAL A N 1
ATOM 628 C CA . VAL A 1 74 ? -9.939 3.838 4.858 1.00 97.19 74 VAL A CA 1
ATOM 629 C C . VAL A 1 74 ? -11.056 2.799 4.914 1.00 97.19 74 VAL A C 1
ATOM 631 O O . VAL A 1 74 ? -11.421 2.319 5.987 1.00 97.19 74 VAL A O 1
ATOM 634 N N . ALA A 1 75 ? -11.601 2.424 3.762 1.00 96.25 75 ALA A N 1
ATOM 635 C CA . ALA A 1 75 ? -12.627 1.395 3.644 1.00 96.25 75 ALA A CA 1
ATOM 636 C C . ALA A 1 75 ? -12.246 0.374 2.573 1.00 96.25 75 ALA A C 1
ATOM 638 O O . ALA A 1 75 ? -11.720 0.727 1.524 1.00 96.25 75 ALA A O 1
ATOM 639 N N . LEU A 1 76 ? -12.531 -0.904 2.824 1.00 96.19 76 LEU A N 1
ATOM 640 C CA . LEU A 1 76 ? -12.381 -1.936 1.800 1.00 96.19 76 LEU A CA 1
ATOM 641 C C . LEU A 1 76 ? -13.517 -1.833 0.781 1.00 96.19 76 LEU A C 1
ATOM 643 O O . LEU A 1 76 ? -14.680 -1.614 1.155 1.00 96.19 76 LEU A O 1
ATOM 647 N N . LEU A 1 77 ? -13.183 -2.048 -0.493 1.00 96.31 77 LEU A N 1
ATOM 648 C CA . LEU A 1 77 ? -14.189 -2.176 -1.542 1.00 96.31 77 LEU A CA 1
ATOM 649 C C . LEU A 1 77 ? -15.100 -3.386 -1.261 1.00 96.31 77 LEU A C 1
ATOM 651 O O . LEU A 1 77 ? -14.687 -4.306 -0.541 1.00 96.31 77 LEU A O 1
ATOM 655 N N . PRO A 1 78 ? -16.350 -3.388 -1.765 1.00 94.81 78 PRO A N 1
ATOM 656 C CA . PRO A 1 78 ? -17.355 -4.402 -1.437 1.00 94.81 78 PRO A CA 1
ATOM 657 C C . PRO A 1 78 ? -16.863 -5.849 -1.550 1.00 94.81 78 PRO A C 1
ATOM 659 O O . PRO A 1 78 ? -17.178 -6.665 -0.684 1.00 94.81 78 PRO A O 1
ATOM 662 N N . GLU A 1 79 ? -16.042 -6.142 -2.555 1.00 94.88 79 GLU A N 1
ATOM 663 C CA . GLU A 1 79 ? -15.486 -7.462 -2.860 1.00 94.88 79 GLU A CA 1
ATOM 664 C C . GLU A 1 79 ? -14.529 -7.968 -1.766 1.00 94.88 79 GLU A C 1
ATOM 666 O O . GLU A 1 79 ? -14.377 -9.176 -1.578 1.00 94.88 79 GLU A O 1
ATOM 671 N N . PHE A 1 80 ? -13.913 -7.052 -1.011 1.00 94.75 80 PHE A N 1
ATOM 672 C CA . PHE A 1 80 ? -12.890 -7.349 -0.006 1.00 94.75 80 PHE A CA 1
ATOM 673 C C . PHE A 1 80 ? -13.365 -7.150 1.437 1.00 94.75 80 PHE A C 1
ATOM 675 O O . PHE A 1 80 ? -12.622 -7.453 2.364 1.00 94.75 80 PHE A O 1
ATOM 682 N N . ARG A 1 81 ? -14.598 -6.686 1.681 1.00 89.81 81 ARG A N 1
ATOM 683 C CA . ARG A 1 81 ? -15.090 -6.396 3.048 1.00 89.81 81 ARG A CA 1
ATOM 684 C C . ARG A 1 81 ? -15.057 -7.590 4.007 1.00 89.81 81 ARG A C 1
ATOM 686 O O . ARG A 1 81 ? -14.994 -7.383 5.213 1.00 89.81 81 ARG A O 1
ATOM 693 N N . GLY A 1 82 ? -15.126 -8.814 3.484 1.00 90.00 82 GLY A N 1
ATOM 694 C CA . GLY A 1 82 ? -15.038 -10.046 4.276 1.00 90.00 82 GLY A CA 1
ATOM 695 C C . GLY A 1 82 ? -13.613 -10.541 4.536 1.00 90.00 82 GLY A C 1
ATOM 696 O O . GLY A 1 82 ? -13.446 -11.523 5.251 1.00 90.00 82 GLY A O 1
ATOM 697 N N . TRP A 1 83 ? -12.598 -9.904 3.950 1.00 93.88 83 TRP A N 1
ATOM 698 C CA . TRP A 1 83 ? -11.213 -10.352 4.052 1.00 93.88 83 TRP A CA 1
ATOM 699 C C . TRP A 1 83 ? -10.580 -9.895 5.361 1.00 93.88 83 TRP A C 1
ATOM 701 O O . TRP A 1 83 ? -10.762 -8.753 5.795 1.00 93.88 83 TRP A O 1
ATOM 711 N N . ALA A 1 84 ? -9.756 -10.755 5.958 1.00 93.44 84 ALA A N 1
ATOM 712 C CA . ALA A 1 84 ? -8.911 -10.328 7.059 1.00 93.44 84 ALA A CA 1
ATOM 713 C C . ALA A 1 84 ? -7.781 -9.428 6.529 1.00 93.44 84 ALA A C 1
ATOM 715 O O . ALA A 1 84 ? -7.178 -9.700 5.490 1.00 93.44 84 ALA A O 1
ATOM 716 N N . LEU A 1 85 ? -7.428 -8.367 7.261 1.00 93.62 85 LEU A N 1
ATOM 717 C CA . LEU A 1 85 ? -6.354 -7.456 6.838 1.00 93.62 85 LEU A CA 1
ATOM 718 C C . LEU A 1 85 ? -4.995 -8.140 6.593 1.00 93.62 85 LEU A C 1
ATOM 720 O O . LEU A 1 85 ? -4.288 -7.698 5.687 1.00 93.62 85 LEU A O 1
ATOM 724 N N . PRO A 1 86 ? -4.592 -9.193 7.336 1.00 94.50 86 PRO A N 1
ATOM 725 C CA . PRO A 1 86 ? -3.385 -9.946 7.001 1.00 94.50 86 PRO A CA 1
ATOM 726 C C . PRO A 1 86 ? -3.460 -10.651 5.639 1.00 94.50 86 PRO A C 1
ATOM 728 O O . PRO A 1 86 ? -2.470 -10.651 4.914 1.00 94.50 86 PRO A O 1
ATOM 731 N N . GLU A 1 87 ? -4.617 -11.205 5.272 1.00 94.69 87 GLU A N 1
ATOM 732 C CA . GLU A 1 87 ? -4.827 -11.870 3.976 1.00 94.69 87 GLU A CA 1
ATOM 733 C C . GLU A 1 87 ? -4.839 -10.846 2.840 1.00 94.69 87 GLU A C 1
ATOM 735 O O . GLU A 1 87 ? -4.197 -11.035 1.807 1.00 94.69 87 GLU A O 1
ATOM 740 N N . LEU A 1 88 ? -5.508 -9.710 3.061 1.00 95.06 88 LEU A N 1
ATOM 741 C CA . LEU A 1 88 ? -5.522 -8.601 2.115 1.00 95.06 88 LEU A CA 1
ATOM 742 C C . LEU A 1 88 ? -4.106 -8.082 1.848 1.00 95.06 88 LEU A C 1
ATOM 744 O O . LEU A 1 88 ? -3.746 -7.833 0.700 1.00 95.06 88 LEU A O 1
ATOM 748 N N . ARG A 1 89 ? -3.294 -7.947 2.903 1.00 95.88 89 ARG A N 1
ATOM 749 C CA . ARG A 1 89 ? -1.889 -7.554 2.788 1.00 95.88 89 ARG A CA 1
ATOM 750 C C . ARG A 1 89 ? -1.112 -8.522 1.900 1.00 95.88 89 ARG A C 1
ATOM 752 O O . ARG A 1 89 ? -0.414 -8.069 1.003 1.00 95.88 89 ARG A O 1
ATOM 759 N N . GLU A 1 90 ? -1.227 -9.829 2.131 1.00 96.38 90 GLU A N 1
ATOM 760 C CA . GLU A 1 90 ? -0.513 -10.817 1.316 1.00 96.38 90 GLU A CA 1
ATOM 761 C C . GLU A 1 90 ? -0.940 -10.743 -0.158 1.00 96.38 90 GLU A C 1
ATOM 763 O O . GLU A 1 90 ? -0.101 -10.811 -1.057 1.00 96.38 90 GLU A O 1
ATOM 768 N N . ALA A 1 91 ? -2.235 -10.546 -0.418 1.00 96.06 91 ALA A N 1
ATOM 769 C CA . ALA A 1 91 ? -2.740 -10.362 -1.774 1.00 96.06 91 ALA A CA 1
ATOM 770 C C . ALA A 1 91 ? -2.193 -9.087 -2.438 1.00 96.06 91 ALA A C 1
ATOM 772 O O . ALA A 1 91 ? -1.830 -9.133 -3.613 1.00 96.06 91 ALA A O 1
ATOM 773 N N . ILE A 1 92 ? -2.094 -7.976 -1.698 1.00 96.75 92 ILE A N 1
ATOM 774 C CA . ILE A 1 92 ? -1.454 -6.738 -2.171 1.00 96.75 92 ILE A CA 1
ATOM 775 C C . ILE A 1 92 ? 0.014 -6.998 -2.517 1.00 96.75 92 ILE A C 1
ATOM 777 O O . ILE A 1 92 ? 0.433 -6.679 -3.626 1.00 96.75 92 ILE A O 1
ATOM 781 N N . ASP A 1 93 ? 0.774 -7.608 -1.603 1.00 96.69 93 ASP A N 1
ATOM 782 C CA . ASP A 1 93 ? 2.210 -7.863 -1.775 1.00 96.69 93 ASP A CA 1
ATOM 783 C C . ASP A 1 93 ? 2.467 -8.738 -3.012 1.00 96.69 93 ASP A C 1
ATOM 785 O O . ASP A 1 93 ? 3.355 -8.452 -3.819 1.00 96.69 93 ASP A O 1
ATOM 789 N N . ARG A 1 94 ? 1.643 -9.775 -3.202 1.00 96.88 94 ARG A N 1
ATOM 790 C CA . ARG A 1 94 ? 1.724 -10.684 -4.349 1.00 96.88 94 ARG A CA 1
ATOM 791 C C . ARG A 1 94 ? 1.398 -9.986 -5.667 1.00 96.88 94 ARG A C 1
ATOM 793 O O . ARG A 1 94 ? 2.129 -10.148 -6.640 1.00 96.88 94 ARG A O 1
ATOM 800 N N . GLU A 1 95 ? 0.308 -9.228 -5.720 1.00 96.75 95 GLU A N 1
ATOM 801 C CA . GLU A 1 95 ? -0.102 -8.531 -6.941 1.00 96.75 95 GLU A CA 1
ATOM 802 C C . GLU A 1 95 ? 0.885 -7.420 -7.310 1.00 96.75 95 GLU A C 1
ATOM 804 O O . GLU A 1 95 ? 1.276 -7.292 -8.471 1.00 96.75 95 GLU A O 1
ATOM 809 N N . PHE A 1 96 ? 1.364 -6.674 -6.314 1.00 96.88 96 PHE A N 1
ATOM 810 C CA . PHE A 1 96 ? 2.393 -5.661 -6.498 1.00 96.88 96 PHE A CA 1
ATOM 811 C C . PHE A 1 96 ? 3.697 -6.260 -7.034 1.00 96.88 96 PHE A C 1
ATOM 813 O O . PHE A 1 96 ? 4.298 -5.687 -7.947 1.00 96.88 96 PHE A O 1
ATOM 820 N N . PHE A 1 97 ? 4.114 -7.421 -6.518 1.00 94.69 97 PHE A N 1
ATOM 821 C CA . PHE A 1 97 ? 5.274 -8.147 -7.029 1.00 94.69 97 PHE A CA 1
ATOM 822 C C . PHE A 1 97 ? 5.094 -8.535 -8.502 1.00 94.69 97 PHE A C 1
ATOM 824 O O . PHE A 1 97 ? 5.932 -8.171 -9.324 1.00 94.69 97 PHE A O 1
AT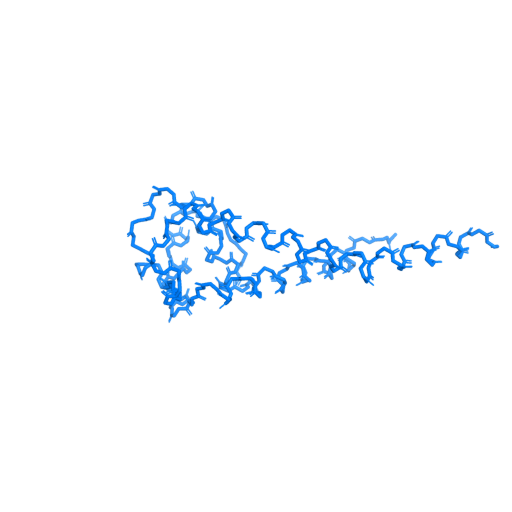OM 831 N N . LEU A 1 98 ? 3.980 -9.188 -8.852 1.00 94.19 98 LEU A N 1
ATOM 832 C CA . LEU A 1 98 ? 3.711 -9.635 -10.225 1.00 94.19 98 LEU A CA 1
ATOM 833 C C . LEU A 1 98 ? 3.650 -8.465 -11.217 1.00 94.19 98 LEU A C 1
ATOM 835 O O . LEU A 1 98 ? 4.223 -8.533 -12.304 1.00 94.19 98 LEU A O 1
ATOM 839 N N . LEU A 1 99 ? 2.993 -7.363 -10.840 1.00 92.69 99 LEU A N 1
ATOM 840 C CA . LEU A 1 99 ? 2.947 -6.158 -11.668 1.00 92.69 99 LEU A CA 1
ATOM 841 C C . LEU A 1 99 ? 4.331 -5.527 -11.829 1.00 92.69 99 LEU A C 1
ATOM 843 O O . LEU A 1 99 ? 4.683 -5.084 -12.922 1.00 92.69 99 LEU A O 1
ATOM 847 N N . SER A 1 100 ? 5.127 -5.496 -10.761 1.00 90.12 100 SER A N 1
ATOM 848 C CA . SER A 1 100 ? 6.488 -4.959 -10.798 1.00 90.12 100 SER A CA 1
ATOM 849 C C . SER A 1 100 ? 7.405 -5.792 -11.694 1.00 90.12 100 SER A C 1
ATOM 851 O O . SER A 1 100 ? 8.139 -5.216 -12.501 1.00 90.12 100 SER A O 1
ATOM 853 N N . GLU A 1 101 ? 7.326 -7.121 -11.600 1.00 91.12 101 GLU A N 1
ATOM 854 C CA . GLU A 1 101 ? 8.078 -8.072 -12.424 1.00 91.12 101 GLU A CA 1
ATOM 855 C C . GLU A 1 101 ? 7.711 -7.935 -13.905 1.00 91.12 101 GLU A C 1
ATOM 857 O O . GLU A 1 101 ? 8.575 -7.618 -14.724 1.00 91.12 101 GLU A O 1
ATOM 862 N N . ALA A 1 102 ? 6.421 -8.018 -14.246 1.00 89.12 102 ALA A N 1
ATOM 863 C CA . ALA A 1 102 ? 5.955 -7.857 -15.624 1.00 89.12 102 ALA A CA 1
ATOM 864 C C . ALA A 1 102 ? 6.372 -6.498 -16.216 1.00 89.12 102 ALA A C 1
ATOM 866 O O . ALA A 1 102 ? 6.754 -6.378 -17.385 1.00 89.12 102 ALA A O 1
ATOM 867 N N . HIS A 1 103 ? 6.328 -5.441 -15.402 1.00 87.25 103 HIS A N 1
ATOM 868 C CA . HIS A 1 103 ? 6.748 -4.119 -15.833 1.00 87.25 103 HIS A CA 1
ATOM 869 C C . HIS A 1 103 ? 8.270 -4.063 -16.056 1.00 87.25 103 HIS A C 1
ATOM 871 O O . HIS A 1 103 ? 8.726 -3.423 -17.014 1.00 87.25 103 HIS A O 1
ATOM 877 N N . TYR A 1 104 ? 9.067 -4.691 -15.187 1.00 85.50 104 TYR A N 1
ATOM 878 C CA . TYR A 1 104 ? 10.520 -4.793 -15.332 1.00 85.50 104 TYR A CA 1
ATOM 879 C C . TYR A 1 104 ? 10.904 -5.540 -16.614 1.00 85.50 104 TYR A C 1
ATOM 881 O O . TYR A 1 104 ? 11.639 -4.987 -17.435 1.00 85.50 104 TYR A O 1
ATOM 889 N N . GLU A 1 105 ? 10.348 -6.728 -16.839 1.00 83.75 105 GLU A N 1
ATOM 890 C CA . GLU A 1 105 ? 10.620 -7.539 -18.031 1.00 83.75 105 GLU A CA 1
ATOM 891 C C . GLU A 1 105 ? 10.262 -6.803 -19.322 1.00 83.75 105 GLU A C 1
ATOM 893 O O . GLU A 1 105 ? 11.011 -6.835 -20.295 1.00 83.75 105 GLU A O 1
ATOM 898 N N . ARG A 1 106 ? 9.137 -6.082 -19.331 1.00 84.12 106 ARG A N 1
ATOM 899 C CA . ARG A 1 106 ? 8.647 -5.420 -20.542 1.00 84.12 106 ARG A CA 1
ATOM 900 C C . ARG A 1 106 ? 9.397 -4.142 -20.905 1.00 84.12 106 ARG A C 1
ATOM 902 O O . ARG A 1 106 ? 9.521 -3.827 -22.084 1.00 84.12 106 ARG A O 1
ATOM 909 N N . TYR A 1 107 ? 9.851 -3.369 -19.918 1.00 79.81 107 TYR A N 1
ATOM 910 C CA . TYR A 1 107 ? 10.350 -2.010 -20.168 1.00 79.81 107 TYR A CA 1
ATOM 911 C C . TYR A 1 107 ? 11.753 -1.745 -19.648 1.00 79.81 107 TYR A C 1
ATOM 913 O O . TYR A 1 107 ? 12.332 -0.728 -20.010 1.00 79.81 107 TYR A O 1
ATOM 921 N N . ILE A 1 108 ? 12.287 -2.563 -18.751 1.00 77.38 108 ILE A N 1
ATOM 922 C CA . ILE A 1 108 ? 13.570 -2.295 -18.097 1.00 77.38 108 ILE A CA 1
ATOM 923 C C . ILE A 1 108 ? 14.627 -3.270 -18.615 1.00 77.38 108 ILE A C 1
ATOM 925 O O . ILE A 1 108 ? 15.653 -2.818 -19.116 1.00 77.38 108 ILE A O 1
ATOM 929 N N . ALA A 1 109 ? 14.343 -4.575 -18.613 1.00 75.62 109 ALA A N 1
ATOM 930 C CA . ALA A 1 109 ? 15.262 -5.586 -19.141 1.00 75.62 109 ALA A CA 1
ATOM 931 C C . ALA A 1 109 ? 15.700 -5.330 -20.605 1.00 75.62 109 ALA A C 1
ATOM 933 O O . ALA A 1 109 ? 16.900 -5.393 -20.871 1.00 75.62 109 ALA A O 1
ATOM 934 N N . PRO A 1 110 ? 14.814 -4.939 -21.549 1.00 75.31 110 PRO A N 1
ATOM 935 C CA . PRO A 1 1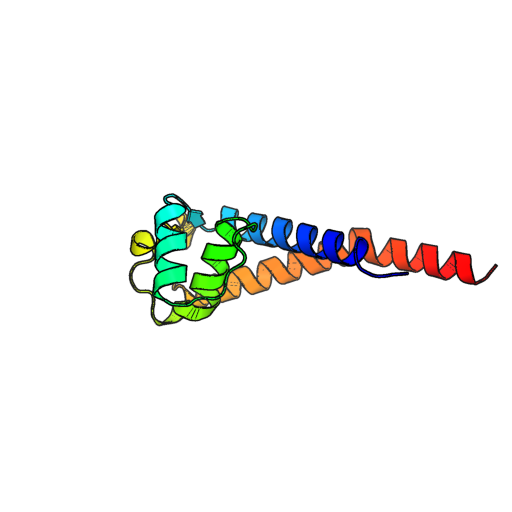10 ? 15.226 -4.667 -22.927 1.00 75.31 110 PRO A CA 1
ATOM 936 C C . PRO A 1 110 ? 16.153 -3.452 -23.049 1.00 75.31 110 PRO A C 1
ATOM 938 O O . PRO A 1 110 ? 17.054 -3.457 -23.881 1.00 75.31 110 PRO A O 1
ATOM 941 N N . ARG A 1 111 ? 15.971 -2.424 -22.204 1.00 67.69 111 ARG A N 1
ATOM 942 C CA . ARG A 1 111 ? 16.844 -1.236 -22.189 1.00 67.69 111 ARG A CA 1
ATOM 943 C C . ARG A 1 111 ? 18.250 -1.575 -21.702 1.00 67.69 111 ARG A C 1
ATOM 945 O O . ARG A 1 111 ? 19.213 -1.160 -22.332 1.00 67.69 111 ARG A O 1
ATOM 952 N N . PHE A 1 112 ? 18.363 -2.407 -20.667 1.00 65.69 112 PHE A N 1
ATOM 953 C CA . PHE A 1 112 ? 19.663 -2.887 -20.190 1.00 65.69 112 PHE A CA 1
ATOM 954 C C . PHE A 1 112 ? 20.413 -3.721 -21.235 1.00 65.69 112 PHE A C 1
ATOM 956 O O . PHE A 1 112 ? 21.635 -3.633 -21.329 1.00 65.69 112 PHE A O 1
ATOM 963 N N . LEU A 1 113 ? 19.699 -4.517 -22.036 1.00 64.56 113 LEU A N 1
ATOM 964 C CA . LEU A 1 113 ? 20.313 -5.287 -23.119 1.00 64.56 113 LEU A CA 1
ATOM 965 C C . LEU A 1 113 ? 20.829 -4.381 -24.246 1.00 64.56 113 LEU A C 1
ATOM 967 O O . LEU A 1 113 ? 21.924 -4.618 -24.747 1.00 64.56 113 LEU A O 1
ATOM 971 N N . LEU A 1 114 ? 20.079 -3.335 -24.611 1.00 61.56 114 LEU A N 1
ATOM 972 C CA . LEU A 1 114 ? 20.493 -2.361 -25.628 1.00 61.56 114 LEU A CA 1
ATOM 973 C C . LEU A 1 114 ? 21.714 -1.541 -25.176 1.00 61.56 114 LEU A C 1
ATOM 975 O O . LEU A 1 114 ? 22.692 -1.455 -25.914 1.00 61.56 114 LEU A O 1
ATOM 979 N N . GLU A 1 115 ? 21.715 -1.026 -23.943 1.00 58.38 115 GLU A N 1
ATOM 980 C CA . GLU A 1 115 ? 22.859 -0.286 -23.378 1.00 58.38 115 GLU A CA 1
ATOM 981 C C . GLU A 1 115 ? 24.107 -1.176 -23.219 1.00 58.38 115 GLU A C 1
ATOM 983 O O . GLU A 1 115 ? 25.230 -0.746 -23.478 1.00 58.38 115 GLU A O 1
ATOM 988 N N . GLY A 1 116 ? 23.932 -2.451 -22.853 1.00 57.66 1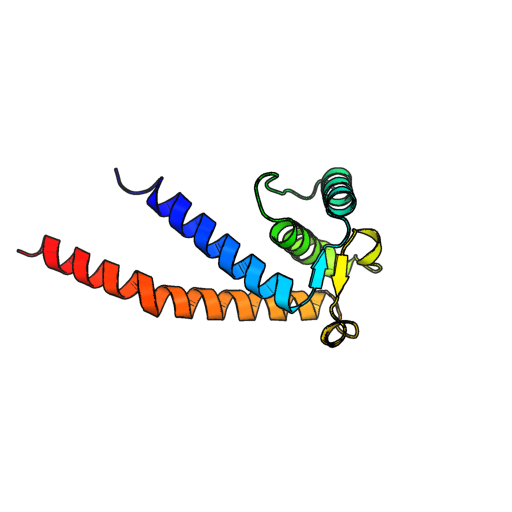16 GLY A N 1
ATOM 989 C CA . GLY A 1 116 ? 25.031 -3.418 -22.762 1.00 57.66 116 GLY A CA 1
ATOM 990 C C . GLY A 1 116 ? 25.659 -3.791 -24.113 1.00 57.66 116 GLY A C 1
ATOM 991 O O . GLY A 1 116 ? 26.798 -4.266 -24.143 1.00 57.66 116 GLY A O 1
ATOM 992 N N . MET A 1 117 ? 24.946 -3.574 -25.224 1.00 55.09 117 MET A N 1
ATOM 993 C CA . MET A 1 117 ? 25.460 -3.767 -26.583 1.00 55.09 117 MET A CA 1
ATOM 994 C C . MET A 1 117 ? 26.247 -2.552 -27.093 1.00 55.09 117 MET A C 1
ATOM 996 O O . MET A 1 117 ? 27.234 -2.747 -27.798 1.00 55.09 117 MET A O 1
ATOM 1000 N N . GLU A 1 118 ? 25.886 -1.326 -26.699 1.00 49.62 118 GLU A N 1
ATOM 1001 C CA . GLU A 1 118 ? 26.613 -0.102 -27.087 1.00 49.62 118 GLU A CA 1
ATOM 1002 C C . GLU A 1 118 ? 28.007 0.012 -26.445 1.00 49.62 118 GLU A C 1
ATOM 1004 O O . GLU A 1 118 ? 28.897 0.630 -27.017 1.00 49.62 118 GLU A O 1
ATOM 1009 N N . ILE A 1 119 ? 28.249 -0.636 -25.299 1.00 49.31 119 ILE A N 1
ATOM 1010 C CA . ILE A 1 119 ? 29.566 -0.631 -24.624 1.00 49.31 119 ILE A CA 1
ATOM 1011 C C . ILE A 1 119 ? 30.579 -1.574 -25.317 1.00 49.31 119 ILE A C 1
ATOM 1013 O O . ILE A 1 119 ? 31.770 -1.552 -25.008 1.00 49.31 119 ILE A O 1
ATOM 1017 N N . ARG A 1 120 ? 30.134 -2.426 -26.252 1.00 46.66 120 ARG A N 1
ATOM 1018 C CA . ARG A 1 120 ? 30.972 -3.441 -26.922 1.00 46.66 120 ARG A CA 1
ATOM 1019 C C . ARG A 1 120 ? 31.335 -3.121 -28.379 1.00 46.66 120 ARG A C 1
ATOM 1021 O O . ARG A 1 120 ? 31.783 -4.034 -29.074 1.00 46.66 120 ARG A O 1
ATOM 1028 N N . VAL A 1 121 ? 31.167 -1.879 -28.838 1.00 42.94 121 VAL A N 1
ATOM 1029 C CA . VAL A 1 121 ? 31.555 -1.439 -30.195 1.00 42.94 121 VAL A CA 1
ATOM 1030 C C . VAL A 1 121 ? 32.699 -0.437 -30.137 1.00 42.94 121 VAL A C 1
ATOM 1032 O O . VAL A 1 121 ? 32.613 0.506 -29.323 1.00 42.94 121 VAL A O 1
#

pLDDT: mean 87.98, std 13.09, range [42.91, 97.88]

Sequence (121 aa):
LYNEEEKRAVWRRLEILLVQVMTAKLEVFDEDRLRMQLEQRQVRFVPEQSPYCWAYQLIARGSRMINRLDAYGVALLPEFRGWALPELREAIDREFFLLSEAHYERYIAPRFLLEGMEIRV

Foldseek 3Di:
DDDDVVVVVLVVVLLVLLLVLQVVWKDQQDLPLLVVVCVVVVQDDDPVGDSSVSLLSCLVVCQPPDPDSVSNSMDTDPVCNPPRSVVSNVVSVVSSVVVSVVCCVPPPVVVVVVVVVVVVD

Secondary structure (DSSP, 8-state):
--SSHHHHHHHHHHHHHHHHHHHTTEEES-HHHHHHHHHHTT----TTS-HHHHHHHHHHHHTTT-S-GGGGTEEE-GGGTTS-HHHHHHHHHHHHHHHHHHHHHHHTHHHHHHHHHHTT-